Protein AF-A0A7K2P0X0-F1 (afdb_monomer_lite)

Structure (mmCIF, N/CA/C/O backbone):
data_AF-A0A7K2P0X0-F1
#
_entry.id   AF-A0A7K2P0X0-F1
#
loop_
_atom_site.group_PDB
_atom_site.id
_atom_site.type_symbol
_atom_site.label_atom_id
_atom_site.label_alt_id
_atom_site.label_comp_id
_atom_site.label_asym_id
_atom_site.label_entity_id
_atom_site.label_seq_id
_atom_site.pdbx_PDB_ins_code
_atom_site.Cartn_x
_atom_site.Cartn_y
_atom_site.Cartn_z
_atom_site.occupancy
_atom_site.B_iso_or_equiv
_atom_site.auth_seq_id
_atom_site.auth_comp_id
_atom_site.auth_asym_id
_atom_site.auth_atom_id
_atom_site.pdbx_PDB_model_num
ATOM 1 N N . MET A 1 1 ? 38.472 18.972 -45.877 1.00 41.16 1 MET A N 1
ATOM 2 C CA . MET A 1 1 ? 38.104 17.557 -46.060 1.00 41.16 1 MET A CA 1
ATOM 3 C C . MET A 1 1 ? 38.131 16.949 -44.675 1.00 41.16 1 MET A C 1
ATOM 5 O O . MET A 1 1 ? 39.174 16.500 -44.244 1.00 41.16 1 MET A O 1
ATOM 9 N N . THR A 1 2 ? 37.156 17.205 -43.807 1.00 52.12 2 THR A N 1
ATOM 10 C CA . THR A 1 2 ? 35.729 16.863 -43.927 1.00 52.12 2 THR A CA 1
ATOM 11 C C . THR A 1 2 ? 35.564 15.393 -44.261 1.00 52.12 2 THR A C 1
ATOM 13 O O . THR A 1 2 ? 35.493 15.051 -45.433 1.00 52.12 2 THR A O 1
ATOM 16 N N . GLU A 1 3 ? 35.461 14.563 -43.230 1.00 54.19 3 GLU A N 1
ATOM 17 C CA . GLU A 1 3 ? 34.479 13.491 -43.266 1.00 54.19 3 GLU A CA 1
ATOM 18 C C . GLU A 1 3 ? 33.892 13.311 -41.868 1.00 54.19 3 GLU A C 1
ATOM 20 O O . GLU A 1 3 ? 34.563 12.947 -40.905 1.00 54.19 3 GLU A O 1
ATOM 25 N N . TYR A 1 4 ? 32.632 13.717 -41.777 1.00 61.03 4 TYR A N 1
ATOM 26 C CA . TYR A 1 4 ? 31.709 13.448 -40.696 1.00 61.03 4 TYR A CA 1
ATOM 27 C C . TYR A 1 4 ? 30.894 12.258 -41.212 1.00 61.03 4 TYR A C 1
ATOM 29 O O . TYR A 1 4 ? 30.027 12.451 -42.059 1.00 61.03 4 TYR A O 1
ATOM 37 N N . VAL A 1 5 ? 31.247 11.041 -40.796 1.00 62.31 5 VAL A N 1
ATOM 38 C CA . VAL A 1 5 ? 30.457 9.822 -41.047 1.00 62.31 5 VAL A CA 1
ATOM 39 C C . VAL A 1 5 ? 29.863 9.444 -39.701 1.00 62.31 5 VAL A C 1
ATOM 41 O O . VAL A 1 5 ? 30.569 9.032 -38.788 1.00 62.31 5 VAL A O 1
ATOM 44 N N . ASP A 1 6 ? 28.705 10.012 -39.413 1.00 51.38 6 ASP A N 1
ATOM 45 C CA . ASP A 1 6 ? 27.376 9.447 -39.667 1.00 51.38 6 ASP A CA 1
ATOM 46 C C . ASP A 1 6 ? 26.893 8.726 -38.410 1.00 51.38 6 ASP A C 1
ATOM 48 O O . ASP A 1 6 ? 27.161 7.561 -38.126 1.00 51.38 6 ASP A O 1
ATOM 52 N N . ARG A 1 7 ? 26.221 9.545 -37.606 1.00 59.53 7 ARG A N 1
ATOM 53 C CA . ARG A 1 7 ? 25.292 9.134 -36.572 1.00 59.53 7 ARG A CA 1
ATOM 54 C C . ARG A 1 7 ? 24.190 8.325 -37.245 1.00 59.53 7 ARG A C 1
ATOM 56 O O . ARG A 1 7 ? 23.412 8.904 -37.994 1.00 59.53 7 ARG A O 1
ATOM 63 N N . SER A 1 8 ? 24.068 7.056 -36.878 1.00 55.22 8 SER A N 1
ATOM 64 C CA . SER A 1 8 ? 22.804 6.312 -36.864 1.00 55.22 8 SER A CA 1
ATOM 65 C C . SER A 1 8 ? 22.983 5.048 -36.025 1.00 55.22 8 SER A C 1
ATOM 67 O O . SER A 1 8 ? 22.972 3.928 -36.528 1.00 55.22 8 SER A O 1
ATOM 69 N N . GLU A 1 9 ? 23.174 5.229 -34.718 1.00 55.50 9 GLU A N 1
ATOM 70 C CA . GLU A 1 9 ? 22.824 4.167 -33.779 1.00 55.50 9 GLU A CA 1
ATOM 71 C C . GLU A 1 9 ? 21.293 4.106 -33.748 1.00 55.50 9 GLU A C 1
ATOM 73 O O . GLU A 1 9 ? 20.653 5.143 -33.539 1.00 55.50 9 GLU A O 1
ATOM 78 N N . PRO A 1 10 ? 20.677 2.944 -34.014 1.00 52.41 10 PRO A N 1
ATOM 79 C CA . PRO A 1 10 ? 19.244 2.815 -33.859 1.00 52.41 10 PRO A CA 1
ATOM 80 C C . PRO A 1 10 ? 18.934 3.085 -32.388 1.00 52.41 10 PRO A C 1
ATOM 82 O O . PRO A 1 10 ? 19.423 2.367 -31.515 1.00 52.41 10 PRO A O 1
ATOM 85 N N . GLU A 1 11 ? 18.128 4.114 -32.113 1.00 55.91 11 GLU A N 1
ATOM 86 C CA . GLU A 1 11 ? 17.411 4.238 -30.847 1.00 55.91 11 GLU A CA 1
ATOM 87 C C . GLU A 1 11 ? 16.491 3.020 -30.734 1.00 55.91 11 GLU A C 1
ATOM 89 O O . GLU A 1 11 ? 15.311 3.037 -31.083 1.00 55.91 11 GLU A O 1
ATOM 94 N N . ALA A 1 12 ? 17.078 1.907 -30.298 1.00 53.81 12 ALA A N 1
ATOM 95 C CA . ALA A 1 12 ? 16.370 0.785 -29.744 1.00 53.81 12 ALA A CA 1
ATOM 96 C C . ALA A 1 12 ? 15.662 1.352 -28.522 1.00 53.81 12 ALA A C 1
ATOM 98 O O . ALA A 1 12 ? 16.274 1.519 -27.466 1.00 53.81 12 ALA A O 1
ATOM 99 N N . GLY A 1 13 ? 14.395 1.729 -28.714 1.00 51.41 13 GLY A N 1
ATOM 100 C CA . GLY A 1 13 ? 13.501 2.117 -27.639 1.00 51.41 13 GLY A CA 1
ATOM 101 C C . GLY A 1 13 ? 13.709 1.125 -26.512 1.00 51.41 13 GLY A C 1
ATOM 102 O O . GLY A 1 13 ? 13.482 -0.073 -26.695 1.00 51.41 13 GLY A O 1
ATOM 103 N N . ALA A 1 14 ? 14.262 1.622 -25.407 1.00 51.50 14 ALA A N 1
ATOM 104 C CA . ALA A 1 14 ? 14.573 0.821 -24.247 1.00 51.50 14 ALA A CA 1
ATOM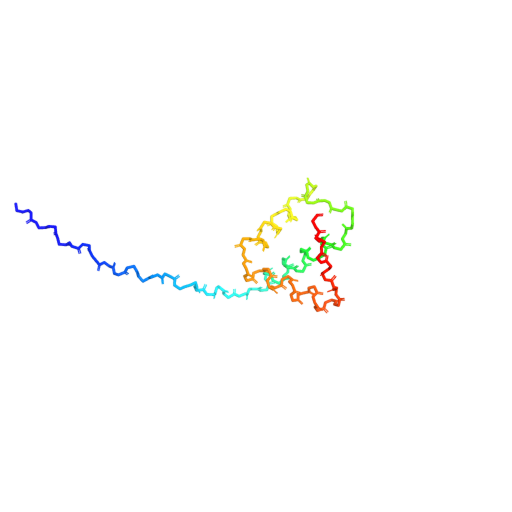 10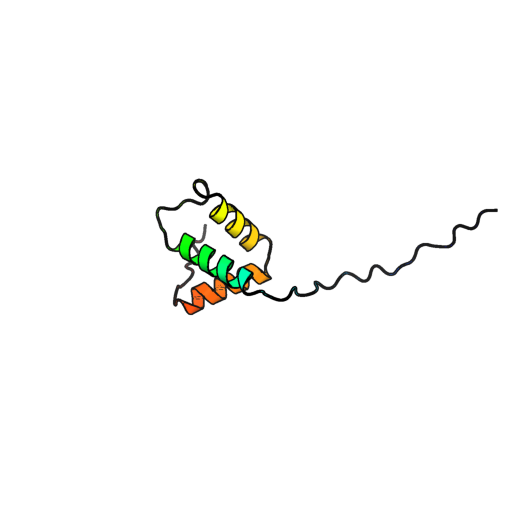5 C C . ALA A 1 14 ? 13.252 0.224 -23.769 1.00 51.50 14 ALA A C 1
ATOM 107 O O . ALA A 1 14 ? 12.458 0.882 -23.097 1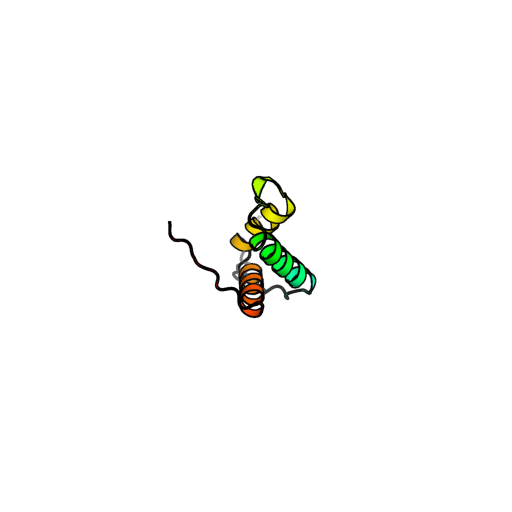.00 51.50 14 ALA A O 1
ATOM 108 N N . ALA A 1 15 ? 12.983 -1.014 -24.185 1.00 54.81 15 ALA A N 1
ATOM 109 C CA . ALA A 1 15 ? 11.955 -1.823 -23.572 1.00 54.81 15 ALA A CA 1
ATOM 110 C C . ALA A 1 15 ? 12.242 -1.769 -22.067 1.00 54.81 15 ALA A C 1
ATOM 112 O O . ALA A 1 15 ? 13.406 -1.940 -21.691 1.00 54.81 15 ALA A O 1
ATOM 113 N N . PRO A 1 16 ? 11.252 -1.457 -21.214 1.00 58.38 16 PRO A N 1
ATOM 114 C CA . PRO A 1 16 ? 11.504 -1.323 -19.793 1.00 58.38 16 PRO A CA 1
ATOM 115 C C . PRO A 1 16 ? 12.039 -2.666 -19.307 1.00 58.38 16 PRO A C 1
ATOM 117 O O . PRO A 1 16 ? 11.303 -3.649 -19.235 1.00 58.38 16 PRO A O 1
ATOM 120 N N . THR A 1 17 ? 13.342 -2.726 -19.031 1.00 59.12 17 THR A N 1
ATOM 121 C CA . THR A 1 17 ? 13.962 -3.859 -18.362 1.00 59.12 17 THR A CA 1
ATOM 122 C C . THR A 1 17 ? 13.251 -3.953 -17.026 1.00 59.12 17 THR A C 1
ATOM 124 O O . THR A 1 17 ? 13.459 -3.101 -16.166 1.00 59.12 17 THR A O 1
ATOM 127 N N . THR A 1 18 ? 12.339 -4.915 -16.875 1.00 62.34 18 THR A N 1
ATOM 128 C CA . THR A 1 18 ? 11.657 -5.178 -15.606 1.00 62.34 18 THR A CA 1
ATOM 129 C C . THR A 1 18 ? 12.734 -5.431 -14.564 1.00 62.34 18 THR A C 1
ATOM 131 O O . THR A 1 18 ? 13.332 -6.507 -14.537 1.00 62.34 18 THR A O 1
ATOM 134 N N . ALA A 1 19 ? 13.039 -4.408 -13.766 1.00 67.38 19 ALA A N 1
ATOM 135 C CA . ALA A 1 19 ? 13.975 -4.521 -12.668 1.00 67.38 19 ALA A CA 1
ATOM 136 C C . ALA A 1 19 ? 13.476 -5.636 -11.744 1.00 67.38 19 ALA A C 1
ATOM 138 O O . ALA A 1 19 ? 12.279 -5.735 -11.461 1.00 67.38 19 ALA A O 1
ATOM 139 N N . ALA A 1 20 ? 14.384 -6.522 -11.340 1.00 77.50 20 ALA A N 1
ATOM 140 C CA . ALA A 1 20 ? 14.034 -7.635 -10.474 1.00 77.50 20 ALA A CA 1
ATOM 141 C C . ALA A 1 20 ? 13.547 -7.092 -9.123 1.00 77.50 20 ALA A C 1
ATOM 143 O O . ALA A 1 20 ? 14.254 -6.319 -8.481 1.00 77.50 20 ALA A O 1
ATOM 144 N N . VAL A 1 21 ? 12.353 -7.513 -8.702 1.00 83.88 21 VAL A N 1
ATOM 145 C CA . VAL A 1 21 ? 11.802 -7.187 -7.381 1.00 83.88 21 VAL A CA 1
ATOM 146 C C . VAL A 1 21 ? 12.720 -7.759 -6.305 1.00 83.88 21 VAL A C 1
ATOM 148 O O . VAL A 1 21 ? 13.050 -8.947 -6.324 1.00 83.88 21 VAL A O 1
ATOM 151 N N . THR A 1 22 ? 13.122 -6.919 -5.357 1.00 91.38 22 THR A N 1
ATOM 152 C CA . THR A 1 22 ? 14.005 -7.291 -4.253 1.00 91.38 22 THR A CA 1
ATOM 153 C C . THR A 1 22 ? 13.221 -7.506 -2.954 1.00 91.38 22 THR A C 1
ATOM 155 O O . THR A 1 22 ? 12.112 -6.993 -2.788 1.00 91.38 22 THR A O 1
ATOM 158 N N . PRO A 1 23 ? 13.795 -8.216 -1.966 1.00 91.06 23 PRO A N 1
ATOM 159 C CA . PRO A 1 23 ? 13.204 -8.300 -0.631 1.00 91.06 23 PRO A CA 1
ATOM 160 C C . PRO A 1 23 ? 13.023 -6.932 0.046 1.00 91.06 23 PRO A C 1
ATOM 162 O O . PRO A 1 23 ? 12.118 -6.775 0.863 1.00 91.06 23 PRO A O 1
ATOM 165 N N . ALA A 1 24 ? 13.863 -5.946 -0.292 1.00 92.50 24 ALA A N 1
ATOM 166 C CA . ALA A 1 24 ? 13.727 -4.585 0.218 1.00 92.50 24 ALA A CA 1
ATOM 167 C C . ALA A 1 24 ? 12.442 -3.924 -0.303 1.00 92.50 24 ALA A C 1
ATOM 169 O O . ALA A 1 24 ? 11.710 -3.328 0.480 1.00 92.50 24 ALA A O 1
ATOM 170 N N . ASP A 1 25 ? 12.099 -4.136 -1.577 1.00 92.62 25 ASP A N 1
ATOM 171 C CA . ASP A 1 25 ? 10.854 -3.616 -2.155 1.00 92.62 25 ASP A CA 1
ATOM 172 C C . ASP A 1 25 ? 9.624 -4.192 -1.446 1.00 92.62 25 ASP A C 1
ATOM 174 O O . ASP A 1 25 ? 8.670 -3.471 -1.162 1.00 92.62 25 ASP A O 1
ATOM 178 N N . ALA A 1 26 ? 9.664 -5.482 -1.095 1.00 92.25 26 ALA A N 1
ATOM 179 C CA . ALA A 1 26 ? 8.594 -6.123 -0.332 1.00 92.25 26 ALA A CA 1
ATOM 180 C C . ALA A 1 26 ? 8.451 -5.533 1.078 1.00 92.25 26 ALA A C 1
ATOM 182 O O . ALA A 1 26 ? 7.329 -5.329 1.548 1.00 92.25 26 ALA A O 1
ATOM 183 N N . ALA A 1 27 ? 9.569 -5.227 1.742 1.00 94.50 27 ALA A N 1
ATOM 184 C CA . ALA A 1 27 ? 9.556 -4.578 3.049 1.00 94.50 27 ALA A CA 1
ATOM 185 C C . ALA A 1 27 ? 8.971 -3.158 2.975 1.00 94.50 27 ALA A C 1
ATOM 187 O O . ALA A 1 27 ? 8.138 -2.795 3.809 1.00 94.50 27 ALA A O 1
ATOM 188 N N . ASP A 1 28 ? 9.352 -2.386 1.958 1.00 94.81 28 ASP A N 1
ATOM 189 C CA . ASP A 1 28 ? 8.851 -1.031 1.719 1.00 94.81 28 ASP A CA 1
ATOM 190 C C . ASP A 1 28 ? 7.349 -1.027 1.392 1.00 94.81 28 ASP A C 1
ATOM 192 O O . ASP A 1 28 ? 6.590 -0.228 1.942 1.00 94.81 28 ASP A O 1
ATOM 196 N N . ALA A 1 29 ? 6.889 -1.965 0.560 1.00 93.62 29 ALA A N 1
ATOM 197 C CA . ALA A 1 29 ? 5.474 -2.126 0.234 1.00 93.62 29 ALA A CA 1
ATOM 198 C C . ALA A 1 29 ? 4.638 -2.498 1.468 1.00 93.62 29 AL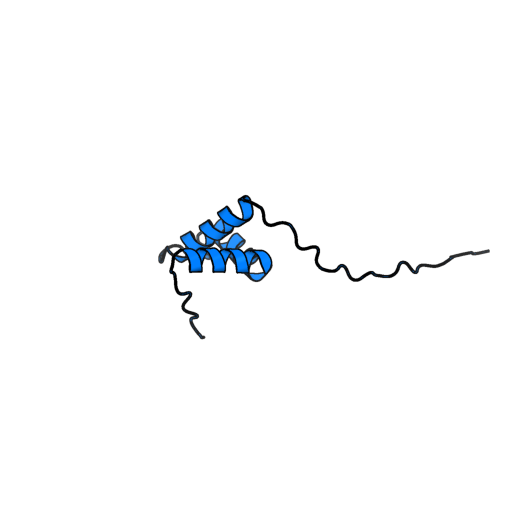A A C 1
ATOM 200 O O . ALA A 1 29 ? 3.586 -1.906 1.712 1.00 93.62 29 ALA A O 1
ATOM 201 N N . ALA A 1 30 ? 5.124 -3.424 2.299 1.00 92.56 30 ALA A N 1
ATOM 202 C CA . ALA A 1 30 ? 4.461 -3.761 3.555 1.00 92.56 30 ALA A CA 1
ATOM 203 C C . ALA A 1 30 ? 4.420 -2.575 4.527 1.00 92.56 30 ALA A C 1
ATOM 205 O O . ALA A 1 30 ? 3.415 -2.375 5.214 1.00 92.56 30 ALA A O 1
ATOM 206 N N . ARG A 1 31 ? 5.478 -1.757 4.565 1.00 93.81 31 ARG A N 1
ATOM 207 C CA . ARG A 1 31 ? 5.522 -0.553 5.397 1.00 93.81 31 ARG A CA 1
ATOM 208 C C . ARG A 1 31 ? 4.535 0.509 4.921 1.00 93.81 31 ARG A C 1
ATOM 210 O O . ARG A 1 31 ? 3.834 1.084 5.750 1.00 93.81 31 ARG A O 1
ATOM 217 N N . LEU A 1 32 ? 4.410 0.707 3.609 1.00 92.88 32 LEU A N 1
ATOM 218 C CA . LEU A 1 32 ? 3.397 1.588 3.030 1.00 92.88 32 LEU A CA 1
ATOM 219 C C . LEU A 1 32 ? 1.980 1.160 3.443 1.00 92.88 32 LEU A C 1
ATOM 221 O O . LEU A 1 32 ? 1.191 1.989 3.899 1.00 92.88 32 LEU A O 1
ATOM 225 N N . VAL A 1 33 ? 1.674 -0.137 3.356 1.00 91.31 33 VAL A N 1
ATOM 226 C CA . VAL A 1 33 ? 0.376 -0.675 3.794 1.00 91.31 33 VAL A CA 1
ATOM 227 C C . VAL A 1 33 ? 0.175 -0.475 5.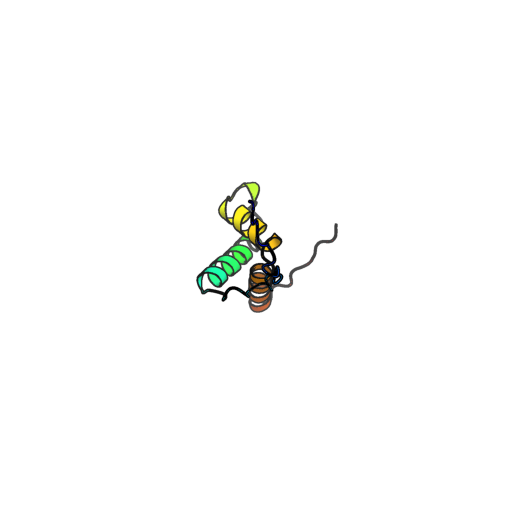299 1.00 91.31 33 VAL A C 1
ATOM 229 O O . VAL A 1 33 ? -0.897 -0.048 5.725 1.00 91.31 33 VAL A O 1
ATOM 232 N N . ALA A 1 34 ? 1.207 -0.704 6.116 1.00 90.44 34 ALA A N 1
ATOM 233 C CA . ALA A 1 34 ? 1.143 -0.470 7.557 1.00 90.44 34 ALA A CA 1
ATOM 234 C C . ALA A 1 34 ? 0.852 1.000 7.904 1.00 90.44 34 ALA A C 1
ATOM 236 O O . ALA A 1 34 ? 0.056 1.259 8.807 1.00 90.44 34 ALA A O 1
ATOM 237 N N . PHE A 1 35 ? 1.435 1.958 7.175 1.00 90.06 35 PHE A N 1
ATOM 238 C CA . PHE A 1 35 ? 1.104 3.376 7.323 1.00 90.06 35 PHE A CA 1
ATOM 239 C C . PHE A 1 35 ? -0.352 3.671 6.942 1.00 90.06 35 PHE A C 1
ATOM 241 O O . PHE A 1 35 ? -1.039 4.384 7.672 1.00 90.06 35 PHE A O 1
ATOM 248 N N . GLY A 1 36 ? -0.863 3.064 5.865 1.00 86.62 36 GLY A N 1
ATOM 249 C CA . GLY A 1 36 ? -2.270 3.181 5.459 1.00 86.62 36 GLY A CA 1
ATOM 250 C C . GLY A 1 36 ? -3.272 2.664 6.502 1.00 86.62 36 GLY A C 1
ATOM 251 O O . GLY A 1 36 ? -4.394 3.158 6.582 1.00 86.62 36 GLY A O 1
ATOM 252 N N . LEU A 1 37 ? -2.861 1.720 7.354 1.00 86.00 37 LEU A N 1
ATOM 253 C CA . LEU A 1 37 ? -3.676 1.190 8.454 1.00 86.00 37 LEU A CA 1
ATOM 254 C C . LEU A 1 37 ? -3.686 2.080 9.708 1.00 86.00 37 LEU A C 1
ATOM 256 O O . LEU A 1 37 ? -4.427 1.799 10.652 1.00 86.00 37 LEU A O 1
ATOM 260 N N . GLN A 1 38 ? -2.878 3.142 9.751 1.00 84.56 38 GLN A N 1
ATOM 261 C CA . GLN A 1 38 ? -2.774 4.044 10.897 1.00 84.56 38 GLN A CA 1
ATOM 262 C C . GLN A 1 38 ? -3.569 5.340 10.655 1.00 84.56 38 GLN A C 1
ATOM 264 O O . GLN A 1 38 ? -3.022 6.315 10.142 1.00 84.56 38 GLN A O 1
ATOM 269 N N . PRO A 1 39 ? -4.832 5.450 11.114 1.00 71.81 39 PRO A N 1
ATOM 270 C CA . PRO A 1 39 ? -5.725 6.568 10.770 1.00 71.81 39 PRO A CA 1
ATOM 271 C C . PRO A 1 39 ? -5.276 7.950 11.282 1.00 71.81 39 PRO A C 1
ATOM 273 O O . PRO A 1 39 ? -5.871 8.964 10.930 1.00 71.81 39 PRO A O 1
ATOM 276 N N . LYS A 1 40 ? -4.257 8.017 12.148 1.00 76.25 40 LYS A N 1
ATOM 277 C CA . LYS A 1 40 ? -3.733 9.267 12.731 1.00 76.25 40 LYS A CA 1
ATOM 278 C C . LYS A 1 40 ? -2.396 9.706 12.129 1.00 76.25 40 LYS A C 1
ATOM 280 O O . LYS A 1 40 ? -1.925 10.798 12.460 1.00 76.25 40 LYS A O 1
ATOM 285 N N . LEU A 1 41 ? -1.777 8.869 11.298 1.00 76.44 41 LEU A N 1
ATOM 286 C CA . LEU A 1 41 ? -0.495 9.163 10.679 1.00 76.44 41 LEU A CA 1
ATOM 287 C C . LEU A 1 41 ? -0.746 9.808 9.315 1.00 76.44 41 LEU A C 1
ATOM 289 O O . LEU A 1 41 ? -1.280 9.193 8.397 1.00 76.44 41 LEU A O 1
ATOM 293 N N . LEU A 1 42 ? -0.410 11.090 9.211 1.00 74.88 42 LEU A N 1
ATOM 294 C CA . LEU A 1 42 ? -0.572 11.840 7.971 1.00 74.88 42 LEU A CA 1
ATOM 295 C C . LEU A 1 42 ? 0.739 11.784 7.179 1.00 74.88 42 LEU A C 1
ATOM 297 O O . LEU A 1 42 ? 1.788 11.984 7.791 1.00 74.88 42 LEU A O 1
ATOM 301 N N . PRO A 1 43 ? 0.702 11.652 5.841 1.00 66.62 43 PRO A N 1
ATOM 302 C CA . PRO A 1 43 ? 1.901 11.767 5.003 1.00 66.62 43 PRO A CA 1
ATOM 303 C C . PRO A 1 43 ? 2.665 13.077 5.237 1.00 66.62 43 PRO A C 1
ATOM 305 O O . PRO A 1 43 ? 3.881 13.122 5.177 1.00 66.62 43 PRO A O 1
ATOM 308 N N . ALA A 1 44 ? 1.958 14.160 5.576 1.00 72.62 44 ALA A N 1
ATOM 309 C CA . ALA A 1 44 ? 2.570 15.454 5.890 1.00 72.62 44 ALA A CA 1
ATOM 310 C C . ALA A 1 44 ? 3.382 15.466 7.202 1.00 72.62 44 ALA A C 1
ATOM 312 O O . ALA A 1 44 ? 4.089 16.432 7.476 1.00 72.62 44 ALA A O 1
ATOM 313 N N . ARG A 1 45 ? 3.233 14.438 8.045 1.00 79.12 45 ARG A N 1
ATOM 314 C CA . ARG A 1 45 ? 3.916 14.310 9.340 1.00 79.12 45 ARG A CA 1
ATOM 315 C C . ARG A 1 45 ? 5.066 13.310 9.310 1.00 79.12 45 ARG A C 1
ATOM 317 O O . ARG A 1 45 ? 5.833 13.286 10.265 1.00 79.12 45 ARG A O 1
ATOM 324 N N . ASP A 1 46 ? 5.170 12.517 8.248 1.00 86.19 46 ASP A N 1
ATOM 325 C CA . ASP A 1 46 ? 6.160 11.458 8.121 1.00 86.19 46 ASP A CA 1
ATOM 326 C C . ASP A 1 46 ? 6.761 11.466 6.711 1.00 86.19 46 ASP A C 1
ATOM 328 O O . ASP A 1 46 ? 6.073 11.239 5.713 1.00 86.19 46 ASP A O 1
ATOM 332 N N . GLN A 1 47 ? 8.055 11.771 6.638 1.00 89.31 47 GLN A N 1
ATOM 333 C CA . GLN A 1 47 ? 8.757 11.906 5.367 1.00 89.31 47 GLN A CA 1
ATOM 334 C C . GLN A 1 47 ? 8.907 10.557 4.649 1.00 89.31 47 GLN A C 1
ATOM 336 O O . GLN A 1 47 ? 8.791 10.511 3.427 1.00 89.31 47 GLN A O 1
ATOM 341 N N . GLU A 1 48 ? 9.085 9.461 5.391 1.00 89.94 48 GLU A N 1
ATOM 342 C CA . GLU A 1 48 ? 9.213 8.119 4.816 1.00 89.94 48 GLU A CA 1
ATOM 343 C C . GLU A 1 48 ? 7.892 7.683 4.173 1.00 89.94 48 GLU A C 1
ATOM 345 O O . GLU A 1 48 ? 7.880 7.182 3.047 1.00 89.94 48 GLU A O 1
ATOM 350 N N . TYR A 1 49 ? 6.757 7.958 4.823 1.00 89.94 49 TYR A N 1
ATOM 351 C CA . TYR A 1 49 ? 5.446 7.698 4.228 1.00 89.94 49 TYR A CA 1
ATOM 352 C C . TYR A 1 49 ? 5.217 8.529 2.952 1.00 89.94 49 TYR A C 1
ATOM 354 O O . TYR A 1 49 ? 4.715 8.006 1.953 1.00 89.94 49 TYR A O 1
ATOM 362 N N . ALA A 1 50 ? 5.610 9.807 2.947 1.00 90.88 50 ALA A N 1
ATOM 363 C CA . ALA A 1 50 ? 5.503 10.657 1.762 1.00 90.88 50 ALA A CA 1
ATOM 364 C C . ALA A 1 50 ? 6.359 10.140 0.589 1.00 90.88 50 ALA A C 1
ATOM 366 O O . ALA A 1 50 ? 5.883 10.110 -0.550 1.00 90.88 50 ALA A O 1
ATOM 367 N N . ASP A 1 51 ? 7.585 9.692 0.864 1.00 93.25 51 ASP A N 1
ATOM 368 C CA . ASP A 1 51 ? 8.489 9.131 -0.142 1.00 93.25 51 ASP A CA 1
ATOM 369 C C . ASP A 1 51 ? 7.951 7.815 -0.723 1.00 93.25 51 ASP A C 1
ATOM 371 O O . ASP A 1 51 ? 7.933 7.645 -1.947 1.00 93.25 51 ASP A O 1
ATOM 375 N N . LEU A 1 52 ? 7.433 6.919 0.124 1.00 93.44 52 LEU A N 1
ATOM 376 C CA . LEU A 1 52 ? 6.808 5.666 -0.313 1.00 93.44 52 LEU A CA 1
ATOM 377 C C . LEU A 1 52 ? 5.534 5.909 -1.135 1.00 93.44 52 LEU A C 1
ATOM 379 O O . LEU A 1 52 ? 5.306 5.218 -2.126 1.00 93.44 52 LEU A O 1
ATOM 383 N N . LEU A 1 53 ? 4.726 6.914 -0.780 1.00 92.44 53 LEU A N 1
ATOM 384 C CA . LEU A 1 53 ? 3.544 7.305 -1.558 1.00 92.44 53 LEU A CA 1
ATOM 385 C C . LEU A 1 53 ? 3.903 7.878 -2.928 1.00 92.44 53 LEU A C 1
ATOM 387 O O . LEU A 1 53 ? 3.219 7.593 -3.911 1.00 92.44 53 LEU A O 1
ATOM 391 N N . ARG A 1 54 ? 4.957 8.696 -3.009 1.00 92.62 54 ARG A N 1
ATOM 392 C CA . ARG A 1 54 ? 5.461 9.176 -4.298 1.00 92.62 54 ARG A CA 1
ATOM 393 C C . ARG A 1 54 ? 5.924 7.994 -5.146 1.00 92.62 54 ARG A C 1
ATOM 395 O O . ARG A 1 54 ? 5.486 7.869 -6.285 1.00 92.62 54 ARG A O 1
ATOM 402 N N . ARG A 1 55 ? 6.720 7.091 -4.564 1.00 93.31 55 ARG A N 1
ATOM 403 C CA . ARG A 1 55 ? 7.192 5.881 -5.245 1.00 93.31 55 ARG A CA 1
ATOM 404 C C . ARG A 1 55 ? 6.032 5.024 -5.748 1.00 93.31 55 ARG A C 1
ATOM 406 O O . ARG A 1 55 ? 6.039 4.634 -6.902 1.00 93.31 55 ARG A O 1
ATOM 413 N N . TYR A 1 56 ? 5.000 4.811 -4.937 1.00 90.88 56 TYR A N 1
ATOM 414 C CA . TYR A 1 56 ? 3.784 4.100 -5.345 1.00 90.88 56 TYR A CA 1
ATOM 415 C C . TYR A 1 56 ? 3.113 4.701 -6.590 1.00 90.88 56 TYR A C 1
ATOM 417 O O . TYR A 1 56 ? 2.596 3.968 -7.426 1.00 90.88 56 TYR A O 1
ATOM 425 N N . ARG A 1 57 ? 3.142 6.027 -6.756 1.00 90.00 57 ARG A N 1
ATOM 426 C CA . ARG A 1 57 ? 2.558 6.699 -7.930 1.00 90.00 57 ARG A CA 1
ATOM 427 C C . ARG A 1 57 ? 3.462 6.659 -9.160 1.00 90.00 57 ARG A C 1
ATOM 429 O O . ARG A 1 57 ? 2.961 6.665 -10.279 1.00 90.00 57 ARG A O 1
ATOM 436 N N . GLU A 1 58 ? 4.772 6.672 -8.949 1.00 92.38 58 GLU A N 1
ATOM 437 C CA . GLU A 1 58 ? 5.773 6.810 -10.012 1.00 92.38 58 GLU A CA 1
ATOM 438 C C . GLU A 1 58 ? 6.324 5.459 -10.505 1.00 92.38 58 GLU A C 1
ATOM 440 O O . GLU A 1 58 ? 6.809 5.378 -11.631 1.00 92.38 58 GLU A O 1
ATOM 445 N N . ASP A 1 59 ? 6.219 4.394 -9.702 1.00 91.31 59 ASP A N 1
ATOM 446 C CA . ASP A 1 59 ? 6.778 3.058 -9.949 1.00 91.31 59 ASP A CA 1
ATOM 447 C C . ASP A 1 59 ? 5.653 1.996 -10.002 1.00 91.31 59 ASP A C 1
ATOM 449 O O . ASP A 1 59 ? 5.258 1.433 -8.973 1.00 91.31 59 ASP A O 1
ATOM 453 N N . PRO A 1 60 ? 5.101 1.696 -11.200 1.00 89.50 60 PRO A N 1
ATOM 454 C CA . PRO A 1 60 ? 4.006 0.737 -11.346 1.00 89.50 60 PRO A CA 1
ATOM 455 C C . PRO A 1 60 ? 4.322 -0.689 -10.848 1.00 89.50 60 PRO A C 1
ATOM 457 O O . PRO A 1 60 ? 3.429 -1.325 -10.283 1.00 89.50 60 PRO A O 1
ATOM 460 N N . PRO A 1 61 ? 5.539 -1.244 -11.035 1.00 90.00 61 PRO A N 1
ATOM 461 C CA . PRO A 1 61 ? 5.950 -2.485 -10.375 1.00 90.00 61 PRO A CA 1
ATOM 462 C C . PRO A 1 61 ? 5.802 -2.462 -8.849 1.00 90.00 61 PRO A C 1
ATOM 464 O O . PRO A 1 61 ? 5.252 -3.408 -8.283 1.00 90.00 61 PRO A O 1
ATOM 467 N N . PHE A 1 62 ? 6.249 -1.391 -8.189 1.00 91.38 62 PHE A N 1
ATOM 468 C CA . PHE A 1 62 ? 6.116 -1.238 -6.739 1.00 91.38 62 PHE A CA 1
ATOM 469 C C . PHE A 1 62 ? 4.649 -1.113 -6.305 1.00 91.38 62 PHE A C 1
ATOM 471 O O . PHE A 1 62 ? 4.251 -1.726 -5.313 1.00 91.38 62 PHE A O 1
ATOM 478 N N . ALA A 1 63 ? 3.819 -0.407 -7.081 1.00 91.81 63 ALA A N 1
ATOM 479 C CA . ALA A 1 63 ? 2.384 -0.302 -6.814 1.00 91.81 63 ALA A CA 1
ATOM 480 C C . ALA A 1 63 ? 1.701 -1.675 -6.760 1.00 91.81 63 ALA A C 1
ATOM 482 O O . ALA A 1 63 ? 1.058 -2.018 -5.770 1.00 91.81 63 ALA A O 1
ATOM 483 N N . ARG A 1 64 ? 1.958 -2.519 -7.769 1.00 91.19 64 ARG A N 1
ATOM 484 C CA . ARG A 1 64 ? 1.432 -3.895 -7.811 1.00 91.19 64 ARG A CA 1
ATOM 485 C C . ARG A 1 64 ? 1.875 -4.730 -6.612 1.00 91.19 64 ARG A C 1
ATOM 487 O O . ARG A 1 64 ? 1.139 -5.609 -6.174 1.00 91.19 64 ARG A O 1
ATOM 494 N N . LEU A 1 65 ? 3.081 -4.485 -6.100 1.00 93.38 65 LEU A N 1
ATOM 495 C CA . LEU A 1 65 ? 3.595 -5.171 -4.920 1.00 93.38 65 LEU A CA 1
ATOM 496 C C . LEU A 1 65 ? 2.812 -4.770 -3.663 1.00 93.38 65 LEU A C 1
ATOM 498 O O . LEU A 1 65 ? 2.391 -5.640 -2.905 1.00 93.38 65 LEU A O 1
ATOM 502 N N . ALA A 1 66 ? 2.586 -3.470 -3.462 1.00 92.25 66 ALA A N 1
ATOM 503 C CA . ALA A 1 66 ? 1.796 -2.956 -2.345 1.00 92.25 66 ALA A CA 1
ATOM 504 C C . ALA A 1 66 ? 0.337 -3.434 -2.407 1.00 92.25 66 ALA A C 1
ATOM 506 O O . ALA A 1 66 ? -0.196 -3.878 -1.389 1.00 92.25 66 ALA A O 1
ATOM 507 N N . ASP A 1 67 ? -0.262 -3.455 -3.600 1.00 90.88 67 ASP A N 1
ATOM 508 C CA . ASP A 1 67 ? -1.601 -4.008 -3.823 1.00 90.88 67 ASP A CA 1
ATOM 509 C C . ASP A 1 67 ? -1.667 -5.497 -3.467 1.00 90.88 67 ASP A C 1
ATOM 511 O O . ASP A 1 67 ? -2.585 -5.937 -2.775 1.00 90.88 67 ASP A O 1
ATOM 515 N N . ALA A 1 68 ? -0.669 -6.283 -3.887 1.00 91.12 68 ALA A N 1
ATOM 516 C CA . ALA A 1 68 ? -0.592 -7.703 -3.558 1.00 91.12 68 ALA A CA 1
ATOM 517 C C . ALA A 1 68 ? -0.434 -7.940 -2.047 1.00 91.12 68 ALA A C 1
ATOM 519 O O . ALA A 1 68 ? -1.042 -8.866 -1.507 1.00 91.12 68 ALA A O 1
ATOM 520 N N . VAL A 1 69 ? 0.339 -7.099 -1.350 1.00 91.75 69 VAL A N 1
ATOM 521 C CA . VAL A 1 69 ? 0.462 -7.156 0.114 1.00 91.75 69 VAL A CA 1
ATOM 522 C C . VAL A 1 69 ? -0.872 -6.823 0.783 1.00 91.75 69 VAL A C 1
ATOM 52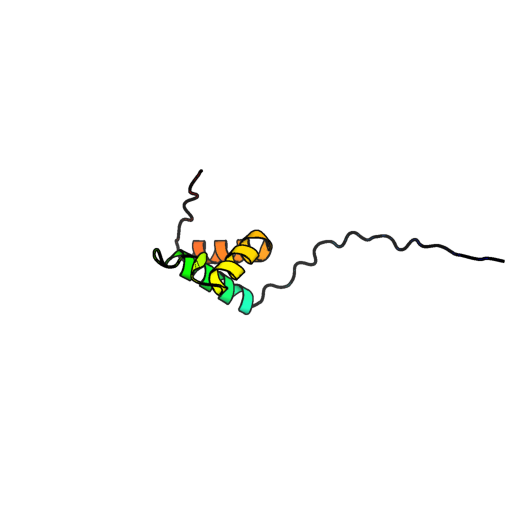4 O O . VAL A 1 69 ? -1.316 -7.575 1.649 1.00 91.75 69 VAL A O 1
ATOM 527 N N . ALA A 1 70 ? -1.544 -5.746 0.370 1.00 89.38 70 ALA A N 1
ATOM 528 C CA . ALA A 1 70 ? -2.850 -5.371 0.908 1.00 89.38 70 ALA A CA 1
ATOM 529 C C . ALA A 1 70 ? -3.896 -6.478 0.685 1.00 89.38 70 ALA A C 1
ATOM 531 O O . ALA A 1 70 ? -4.597 -6.870 1.623 1.00 89.38 70 ALA A O 1
ATOM 532 N N . ALA A 1 71 ? -3.932 -7.052 -0.521 1.00 87.69 71 ALA A N 1
ATOM 533 C CA . ALA A 1 71 ? -4.793 -8.180 -0.855 1.00 87.69 71 ALA A CA 1
ATOM 534 C C . ALA A 1 71 ? -4.475 -9.424 -0.007 1.00 87.69 71 ALA A C 1
ATOM 536 O O . ALA A 1 71 ? -5.388 -10.078 0.495 1.00 87.69 71 ALA A O 1
ATOM 537 N N . GLY A 1 72 ? -3.190 -9.727 0.213 1.00 85.69 72 GLY A N 1
ATOM 538 C CA . GLY A 1 72 ? -2.746 -10.835 1.065 1.00 85.69 72 GLY A CA 1
ATOM 539 C C . GLY A 1 72 ? -3.149 -10.684 2.536 1.00 85.69 72 GLY A C 1
ATOM 540 O O . GLY A 1 72 ? -3.352 -11.681 3.225 1.00 85.69 72 GLY A O 1
ATOM 541 N N . LEU A 1 73 ? -3.329 -9.448 3.005 1.00 83.19 73 LEU A N 1
ATOM 542 C CA . LEU A 1 73 ? -3.833 -9.136 4.345 1.00 83.19 73 LEU A CA 1
ATOM 543 C C . LEU A 1 73 ? -5.370 -9.170 4.440 1.00 83.19 73 LEU A C 1
ATOM 545 O O . LEU A 1 73 ? -5.919 -8.926 5.513 1.00 83.19 73 LEU A O 1
ATOM 549 N N . GLY A 1 74 ? -6.077 -9.465 3.341 1.00 78.19 74 GLY A N 1
ATOM 550 C CA . GLY A 1 74 ? -7.541 -9.436 3.285 1.00 78.19 74 GLY A CA 1
ATOM 551 C C . GLY A 1 74 ? -8.124 -8.022 3.361 1.00 78.19 74 GLY A C 1
ATOM 552 O O . GLY A 1 74 ? -9.302 -7.859 3.679 1.00 78.19 74 GLY A O 1
ATOM 553 N N . LEU A 1 75 ? -7.307 -6.997 3.098 1.00 77.88 75 LEU A N 1
ATOM 554 C CA . LEU A 1 75 ? -7.750 -5.611 3.064 1.00 77.88 75 LEU A CA 1
ATOM 555 C C . LEU A 1 75 ? -8.425 -5.343 1.719 1.00 77.88 75 LEU A C 1
ATOM 557 O O . LEU A 1 75 ? -7.856 -5.599 0.659 1.00 77.88 75 LEU A O 1
ATOM 561 N N . ILE A 1 76 ? -9.636 -4.794 1.762 1.00 62.88 76 ILE A N 1
ATOM 562 C CA . ILE A 1 76 ? -10.288 -4.242 0.576 1.00 62.88 76 ILE A CA 1
ATOM 563 C C . ILE A 1 76 ? -9.834 -2.787 0.480 1.00 62.88 76 ILE A C 1
ATOM 565 O O . ILE A 1 76 ? -10.189 -1.978 1.339 1.00 62.88 76 ILE A O 1
ATOM 569 N N . VAL A 1 77 ? -9.043 -2.452 -0.545 1.00 60.91 77 VAL A N 1
ATOM 570 C CA . VAL A 1 77 ? -8.769 -1.055 -0.906 1.00 60.91 77 VAL A CA 1
ATOM 571 C C . VAL A 1 77 ? -10.089 -0.463 -1.391 1.00 60.91 77 VAL A C 1
ATOM 573 O O . VAL A 1 77 ? -10.513 -0.675 -2.526 1.00 60.91 77 VAL A O 1
ATOM 576 N N . LEU A 1 78 ? -10.799 0.205 -0.486 1.00 64.25 78 LEU A N 1
ATOM 577 C CA . LEU A 1 78 ? -11.987 0.968 -0.831 1.00 64.25 78 LEU A CA 1
ATOM 578 C C . LEU A 1 78 ? -11.505 2.251 -1.509 1.00 64.25 78 LEU A C 1
ATOM 580 O O . LEU A 1 78 ? -11.135 3.211 -0.838 1.00 64.25 78 LEU A O 1
ATOM 584 N N . GLU A 1 79 ? -11.470 2.235 -2.840 1.00 51.50 79 GLU A N 1
ATOM 585 C CA . GLU A 1 79 ? -11.402 3.447 -3.658 1.00 51.50 79 GLU A CA 1
ATOM 586 C C . GLU A 1 79 ? -12.437 4.453 -3.138 1.00 51.50 79 GLU A C 1
ATOM 588 O O . GLU A 1 79 ? -13.641 4.178 -3.127 1.00 51.50 79 GLU A O 1
ATOM 593 N N . VAL A 1 80 ? -11.975 5.619 -2.692 1.00 47.94 80 VAL A N 1
ATOM 594 C CA . VAL A 1 80 ? -12.854 6.745 -2.374 1.00 47.94 80 VAL A CA 1
ATOM 595 C C . VAL A 1 80 ? -12.851 7.659 -3.595 1.00 47.94 80 VAL A C 1
ATOM 597 O O . VAL A 1 80 ? -11.911 8.412 -3.823 1.00 47.94 80 VAL A O 1
ATOM 600 N N . SER A 1 81 ? -13.884 7.527 -4.423 1.00 34.41 81 SER A N 1
ATOM 601 C CA . SER A 1 81 ? -14.229 8.491 -5.477 1.00 34.41 81 SER A CA 1
ATOM 602 C C . SER A 1 81 ? -14.821 9.778 -4.860 1.00 34.41 81 SER A C 1
ATOM 604 O O . SER A 1 81 ? -15.452 9.688 -3.805 1.00 34.41 81 SER A O 1
ATOM 606 N N . PRO A 1 82 ? -14.800 10.906 -5.598 1.00 49.88 82 PRO A N 1
ATOM 607 C CA . PRO A 1 82 ? -13.880 12.060 -5.526 1.00 49.88 82 PRO A CA 1
ATOM 608 C C . PRO A 1 82 ? -14.087 13.054 -4.369 1.00 49.88 82 PRO A C 1
ATOM 610 O O . PRO A 1 82 ? -15.209 13.137 -3.822 1.00 49.88 82 PRO A O 1
#

Radius of gyration: 20.15 Å; chains: 1; bounding box: 52×28×59 Å

Secondary structure (DSSP, 8-state):
------------------PPPPHHHHHHHHHHHHHHT-TT--GGG-HHHHHHHHHHHH-HHHHHHHHHHHHHTT--------

Foldseek 3Di:
DDDDDDDDDDPPPPPPPPPDDDVVLLVLLLVLVVQVVDPPRDCVNDVSNVVSVVCLVVPVVSVVSSVVNCVVVVHDPPDDDD

Sequence (82 aa):
MTEYVDRSEPEAGAAPTTAAVTPADAADAARLVAFGLQPKLLPARDQEYADLLRRYREDPPFARLADAVAAGLGLIVLEVSP

pLDDT: mean 77.47, std 16.71, range [34.41, 94.81]